Protein AF-A0A7Y5J5S4-F1 (afdb_monomer)

pLDDT: mean 93.53, std 9.28, range [52.81, 98.69]

Solvent-accessible surface area (backbone atoms only — not comparable to full-atom values): 2795 Å² total; per-residue (Å²): 113,68,69,60,52,53,54,48,51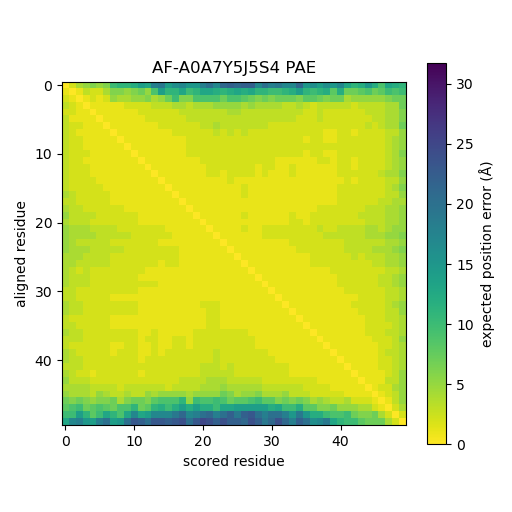,56,51,45,48,52,39,47,48,54,34,65,40,83,87,45,58,70,70,57,18,53,50,28,47,54,51,36,51,54,52,51,52,53,52,45,56,69,60,69,75,103

Foldseek 3Di:
DVVVLVVLVVVLVVLQVLLVDPVHPPVVSVVSVVVSVVSVVVSCCVVVVD

Mean predicted aligned error: 3.13 Å

Secondary structure (DSSP, 8-state):
-HHHHHHHHHHHHHHHHHHH-TTS-HHHHHHHHHHHHHHHHHHHHHHH--

Sequence (50 aa):
MFQRDISWLAFNYRVLQEAKDPSVPLFERIKFLAIYSSNLDKFFRVRMSN

Structure (mmCIF, N/CA/C/O backbone):
data_AF-A0A7Y5J5S4-F1
#
_entry.id   AF-A0A7Y5J5S4-F1
#
loop_
_atom_site.group_PDB
_atom_site.id
_atom_site.type_symbol
_atom_site.label_atom_id
_atom_site.label_alt_id
_atom_site.label_comp_id
_atom_site.label_asym_id
_atom_site.label_entity_id
_atom_site.label_seq_id
_atom_site.pdbx_PDB_ins_code
_atom_site.Cartn_x
_atom_site.Cartn_y
_atom_site.Cartn_z
_atom_site.occupancy
_atom_site.B_iso_or_equiv
_atom_site.auth_seq_id
_atom_site.auth_comp_id
_atom_site.auth_asym_id
_atom_site.auth_atom_id
_atom_site.pdbx_PDB_m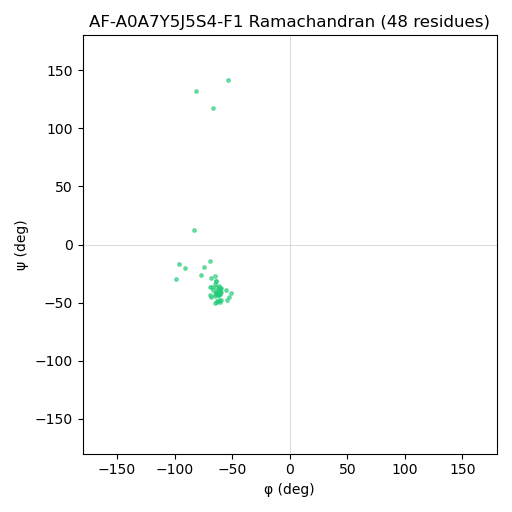odel_num
ATOM 1 N N . MET A 1 1 ? 11.989 -4.202 -19.366 1.00 66.75 1 MET A N 1
ATOM 2 C CA . MET A 1 1 ? 11.148 -3.089 -18.861 1.00 66.75 1 MET A CA 1
ATOM 3 C C . MET A 1 1 ? 9.879 -3.633 -18.206 1.00 66.75 1 MET A C 1
ATOM 5 O O . MET A 1 1 ? 9.748 -3.485 -17.002 1.00 66.75 1 MET A O 1
ATOM 9 N N . PHE A 1 2 ? 9.071 -4.409 -18.937 1.00 78.50 2 PHE A N 1
ATOM 10 C CA . PHE A 1 2 ? 7.826 -5.036 -18.464 1.00 78.50 2 PHE A CA 1
ATOM 11 C C . PHE A 1 2 ? 7.938 -5.865 -17.166 1.00 78.50 2 PHE A C 1
ATOM 13 O O . PHE A 1 2 ? 7.154 -5.691 -16.241 1.00 78.50 2 PHE A O 1
ATOM 20 N N . GLN A 1 3 ? 8.965 -6.711 -17.035 1.00 87.88 3 GLN A N 1
ATOM 21 C CA . GLN A 1 3 ? 9.156 -7.529 -15.828 1.00 87.88 3 GLN A CA 1
ATOM 22 C C . GLN A 1 3 ? 9.420 -6.688 -14.565 1.00 87.88 3 GLN A C 1
ATOM 24 O O . GLN A 1 3 ? 9.005 -7.063 -13.474 1.00 87.88 3 GLN A O 1
ATOM 29 N N . ARG A 1 4 ? 10.064 -5.520 -14.707 1.00 90.06 4 ARG A N 1
ATOM 30 C CA . ARG A 1 4 ? 10.291 -4.591 -13.588 1.00 90.06 4 ARG A CA 1
ATOM 31 C C . ARG A 1 4 ? 8.979 -3.955 -13.130 1.00 90.06 4 ARG A C 1
ATOM 33 O O . ARG A 1 4 ? 8.798 -3.764 -11.934 1.00 90.06 4 ARG A O 1
ATOM 40 N N . ASP A 1 5 ? 8.080 -3.669 -14.065 1.00 92.88 5 ASP A N 1
ATOM 41 C CA . ASP A 1 5 ? 6.767 -3.089 -13.776 1.00 92.88 5 ASP A CA 1
ATOM 42 C C . ASP A 1 5 ? 5.859 -4.073 -13.061 1.00 92.88 5 ASP A C 1
ATOM 44 O O . ASP A 1 5 ? 5.256 -3.722 -12.052 1.00 92.88 5 ASP A O 1
ATOM 48 N N . ILE A 1 6 ? 5.848 -5.329 -13.509 1.00 93.94 6 ILE A N 1
ATOM 49 C CA . ILE A 1 6 ? 5.137 -6.404 -12.815 1.00 93.94 6 ILE A CA 1
ATOM 50 C C . ILE A 1 6 ? 5.677 -6.572 -11.394 1.00 93.94 6 ILE A C 1
ATOM 52 O O . ILE A 1 6 ? 4.894 -6.600 -10.448 1.00 93.94 6 ILE A O 1
ATOM 56 N N . SER A 1 7 ? 7.000 -6.630 -11.214 1.00 94.94 7 SER A N 1
ATOM 57 C CA . SER A 1 7 ? 7.597 -6.738 -9.877 1.00 94.94 7 SER A CA 1
ATOM 58 C C . SER A 1 7 ? 7.254 -5.544 -8.984 1.00 94.94 7 SER A C 1
ATOM 60 O O . SER A 1 7 ? 7.018 -5.715 -7.787 1.00 94.94 7 SER A O 1
ATOM 62 N N . TRP A 1 8 ? 7.195 -4.337 -9.551 1.00 94.94 8 TRP A N 1
ATOM 63 C CA . TRP A 1 8 ? 6.811 -3.132 -8.823 1.00 94.94 8 TRP A CA 1
ATOM 64 C C . TRP A 1 8 ? 5.329 -3.167 -8.414 1.00 94.94 8 TRP A C 1
ATOM 66 O O . TRP A 1 8 ? 5.003 -2.916 -7.254 1.00 94.94 8 TRP A O 1
ATOM 76 N N . LEU A 1 9 ? 4.432 -3.560 -9.323 1.00 95.69 9 LEU A N 1
ATOM 77 C CA . LEU A 1 9 ? 3.005 -3.724 -9.030 1.00 95.69 9 LEU A CA 1
ATOM 78 C C . LEU A 1 9 ? 2.766 -4.824 -7.988 1.00 95.69 9 LEU A C 1
ATOM 80 O O . LEU A 1 9 ? 1.965 -4.633 -7.077 1.00 95.69 9 LEU A O 1
ATOM 84 N N . ALA A 1 10 ? 3.504 -5.933 -8.057 1.00 96.94 10 ALA A N 1
ATOM 85 C CA . ALA A 1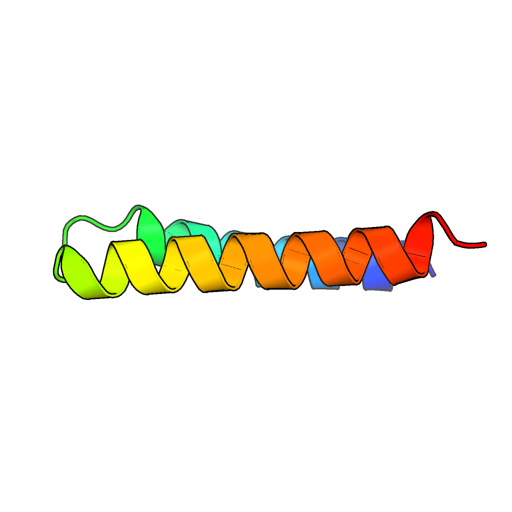 10 ? 3.450 -7.004 -7.064 1.00 96.94 10 ALA A CA 1
ATOM 86 C C . ALA A 1 10 ? 3.944 -6.546 -5.681 1.00 96.94 10 ALA A C 1
ATOM 88 O O . ALA A 1 10 ? 3.429 -6.982 -4.651 1.00 96.94 10 ALA A O 1
ATOM 89 N N . PHE A 1 11 ? 4.930 -5.648 -5.628 1.00 96.44 11 PHE A N 1
ATOM 90 C CA . PHE A 1 11 ? 5.313 -4.990 -4.382 1.00 96.44 11 PHE A CA 1
ATOM 91 C C . PHE A 1 11 ? 4.184 -4.097 -3.852 1.00 96.44 11 PHE A C 1
ATOM 93 O O . PHE A 1 11 ? 3.794 -4.250 -2.698 1.00 96.44 11 PHE A O 1
ATOM 100 N N . ASN A 1 12 ? 3.608 -3.224 -4.684 1.00 97.88 12 ASN A N 1
ATOM 101 C CA . ASN A 1 12 ? 2.532 -2.339 -4.233 1.00 97.88 12 ASN A CA 1
ATOM 102 C C . ASN A 1 12 ? 1.275 -3.126 -3.819 1.00 97.88 12 ASN A C 1
ATOM 104 O O . ASN A 1 12 ? 0.583 -2.750 -2.879 1.00 97.88 12 ASN A O 1
ATOM 108 N N . TYR A 1 13 ? 1.010 -4.270 -4.450 1.00 98.00 13 TYR A N 1
ATOM 109 C CA . TYR A 1 13 ? -0.073 -5.166 -4.057 1.00 98.00 13 TYR A CA 1
ATOM 110 C C . TYR A 1 13 ? 0.092 -5.713 -2.631 1.00 98.00 13 TYR A C 1
ATOM 112 O O . TYR A 1 13 ? -0.896 -5.825 -1.913 1.00 98.00 13 TYR A O 1
ATOM 120 N N . ARG A 1 14 ? 1.324 -5.979 -2.176 1.00 98.25 14 ARG A N 1
ATOM 121 C CA . ARG A 1 14 ? 1.580 -6.374 -0.779 1.00 98.25 14 ARG A CA 1
ATOM 122 C C . ARG A 1 14 ? 1.224 -5.259 0.208 1.00 98.25 14 ARG A C 1
ATOM 124 O O . ARG A 1 14 ? 0.630 -5.538 1.236 1.00 98.25 14 ARG A O 1
ATOM 131 N N . VAL A 1 15 ? 1.457 -3.993 -0.146 1.00 98.38 15 VAL A N 1
ATOM 132 C CA . VAL A 1 15 ? 1.004 -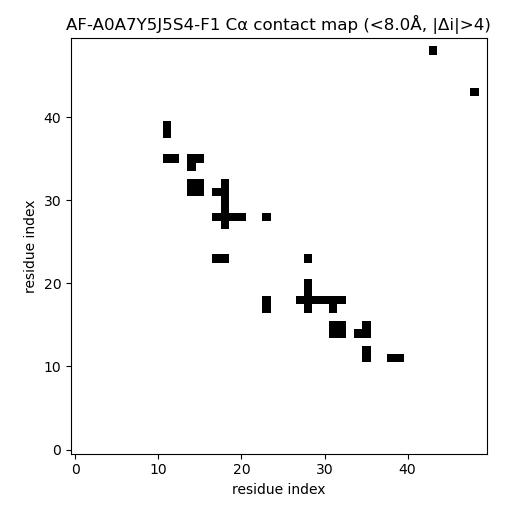2.843 0.666 1.00 98.38 15 VAL A CA 1
ATOM 133 C C . VAL A 1 15 ? -0.525 -2.827 0.800 1.00 98.38 15 VAL A C 1
ATOM 135 O O . VAL A 1 15 ? -1.062 -2.543 1.867 1.00 98.38 15 VAL A O 1
ATOM 138 N N . LEU A 1 16 ? -1.246 -3.181 -0.268 1.00 98.44 16 LEU A N 1
ATOM 139 C CA . LEU A 1 16 ? -2.705 -3.302 -0.225 1.00 98.44 16 LEU A CA 1
ATOM 140 C C . LEU A 1 16 ? -3.177 -4.487 0.636 1.00 98.44 16 LEU A C 1
ATOM 142 O O . LEU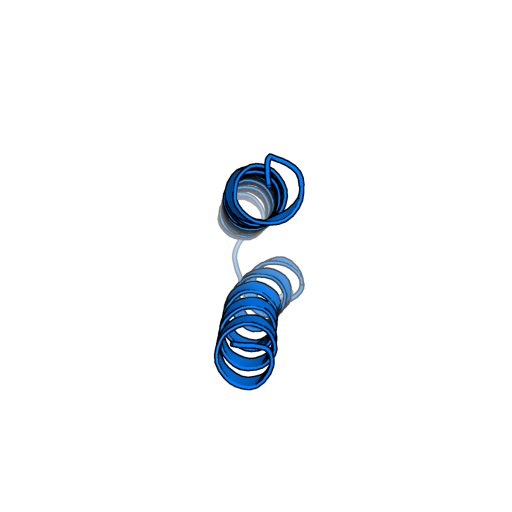 A 1 16 ? -4.277 -4.426 1.184 1.00 98.44 16 LEU A O 1
ATOM 146 N N . GLN A 1 17 ? -2.385 -5.557 0.753 1.00 98.62 17 GLN A N 1
ATOM 147 C CA . GLN A 1 17 ? -2.704 -6.677 1.644 1.00 98.62 17 GLN A CA 1
ATOM 148 C C . GLN A 1 17 ? -2.684 -6.232 3.111 1.00 98.62 17 GLN A C 1
ATOM 150 O O . GLN A 1 17 ? -3.657 -6.495 3.813 1.00 98.62 17 GLN A O 1
ATOM 155 N N . GLU A 1 18 ? -1.684 -5.451 3.530 1.00 98.50 18 GLU A N 1
ATOM 156 C CA . GLU A 1 18 ? -1.615 -4.877 4.887 1.00 98.50 18 GLU A CA 1
ATOM 157 C C . GLU A 1 18 ? -2.821 -3.972 5.202 1.00 98.50 18 GLU A C 1
ATOM 159 O O . GLU A 1 18 ? -3.382 -3.999 6.294 1.00 98.50 18 GLU A O 1
ATOM 164 N N . ALA A 1 19 ? -3.301 -3.204 4.218 1.00 98.44 19 ALA A N 1
ATOM 165 C CA . ALA A 1 19 ? -4.520 -2.404 4.368 1.00 98.44 19 ALA A CA 1
ATOM 166 C C . ALA A 1 19 ? -5.800 -3.248 4.556 1.00 98.44 19 ALA A C 1
ATOM 168 O O . ALA A 1 19 ? -6.792 -2.780 5.133 1.00 98.44 19 ALA A O 1
ATOM 169 N N . LYS A 1 20 ? -5.818 -4.479 4.034 1.00 98.31 20 LYS A N 1
ATOM 170 C CA . LYS A 1 20 ? -6.968 -5.392 4.097 1.00 98.31 20 LYS A CA 1
ATOM 171 C C . LYS A 1 20 ? -6.946 -6.304 5.317 1.00 98.31 20 LYS A C 1
ATOM 173 O O . LYS A 1 20 ? -8.008 -6.813 5.669 1.00 98.31 20 LYS A O 1
ATOM 178 N N . ASP A 1 21 ? -5.792 -6.497 5.940 1.00 98.56 21 ASP A N 1
ATOM 179 C CA . ASP A 1 21 ? -5.643 -7.390 7.080 1.00 98.56 21 ASP A CA 1
ATOM 180 C C . ASP A 1 21 ? -6.412 -6.856 8.309 1.00 98.56 21 ASP A C 1
ATOM 182 O O . ASP A 1 21 ? -6.108 -5.767 8.801 1.00 98.56 21 ASP A O 1
ATOM 186 N N . PRO A 1 22 ? -7.426 -7.583 8.821 1.00 98.00 22 PRO A N 1
ATOM 187 C CA . PRO A 1 22 ? -8.162 -7.177 10.016 1.00 98.00 22 PRO A CA 1
ATOM 188 C C . PRO A 1 22 ? -7.334 -7.253 11.309 1.00 98.00 22 PRO A C 1
ATOM 190 O O . PRO A 1 22 ? -7.761 -6.684 12.311 1.00 98.00 22 PRO A O 1
ATOM 193 N N . SER A 1 23 ? -6.180 -7.930 11.304 1.00 98.50 23 SER A N 1
ATOM 194 C CA . SER A 1 23 ? -5.247 -7.970 12.435 1.00 98.50 23 SER A CA 1
ATOM 195 C C . SER A 1 23 ? -4.454 -6.665 12.600 1.00 98.50 23 SER A C 1
ATOM 197 O O . SER A 1 23 ? -3.964 -6.366 13.691 1.00 98.50 23 SER A O 1
ATOM 199 N N . VAL A 1 24 ? -4.383 -5.845 11.546 1.00 98.38 24 VAL A N 1
ATOM 200 C CA . VAL A 1 24 ? -3.740 -4.530 11.565 1.00 98.38 24 VAL A CA 1
ATOM 201 C C . VAL A 1 24 ? -4.709 -3.492 12.155 1.00 98.38 24 VAL A C 1
ATOM 203 O O . VAL A 1 24 ? -5.865 -3.407 11.723 1.00 98.38 24 VAL A O 1
ATOM 206 N N . PRO A 1 25 ? -4.275 -2.646 13.112 1.00 98.69 25 PRO A N 1
ATOM 207 C CA . PRO A 1 25 ? -5.116 -1.588 13.663 1.00 98.69 25 PRO A CA 1
ATOM 208 C C . PRO A 1 25 ? -5.711 -0.686 12.574 1.00 98.69 25 PRO A C 1
ATOM 210 O O . PRO A 1 25 ? -5.034 -0.323 11.612 1.00 98.69 25 PRO A O 1
ATOM 213 N N . LEU A 1 26 ? -6.971 -0.269 12.747 1.00 98.12 26 LEU A N 1
ATOM 214 C CA . LEU A 1 26 ? -7.728 0.476 11.730 1.00 98.12 26 LEU A CA 1
ATOM 215 C C . LEU A 1 26 ? -6.972 1.695 11.179 1.00 98.12 26 LEU A C 1
ATOM 217 O O . LEU A 1 26 ? -6.977 1.936 9.974 1.00 98.12 26 LEU A O 1
ATOM 221 N N . PHE A 1 27 ? -6.297 2.447 12.047 1.00 98.50 27 PHE A N 1
ATOM 222 C CA . PHE A 1 27 ? -5.539 3.624 11.631 1.00 98.50 27 PHE A CA 1
ATOM 223 C C . PHE A 1 27 ? -4.328 3.273 10.753 1.00 98.50 27 PHE A C 1
ATOM 225 O O . PHE A 1 27 ? -4.072 3.950 9.759 1.00 98.50 27 PHE A O 1
ATOM 232 N N . GLU A 1 28 ? -3.621 2.185 11.060 1.00 98.62 28 GLU A N 1
ATOM 233 C CA . GLU A 1 28 ? -2.495 1.713 10.246 1.00 98.62 28 GLU A CA 1
ATOM 234 C C . GLU A 1 28 ? -2.974 1.213 8.877 1.00 98.62 28 GLU A C 1
ATOM 236 O O . GLU A 1 28 ? -2.356 1.515 7.858 1.00 98.62 28 GLU A O 1
ATOM 241 N N . ARG A 1 29 ? -4.146 0.569 8.807 1.00 98.69 29 ARG A N 1
ATOM 242 C CA . ARG A 1 29 ? -4.769 0.182 7.528 1.00 98.69 29 ARG A CA 1
ATOM 243 C C . ARG A 1 29 ? -5.051 1.390 6.632 1.00 98.69 29 ARG A C 1
ATOM 245 O O . ARG A 1 29 ? -4.801 1.336 5.428 1.00 98.69 29 ARG A O 1
ATOM 252 N N . ILE A 1 30 ? -5.518 2.499 7.212 1.00 98.50 30 ILE A N 1
ATOM 253 C CA . ILE A 1 30 ? -5.729 3.761 6.483 1.00 98.50 30 ILE A CA 1
ATOM 254 C C . ILE A 1 30 ? -4.394 4.317 5.967 1.00 98.50 30 ILE A C 1
ATOM 256 O O . ILE A 1 30 ? 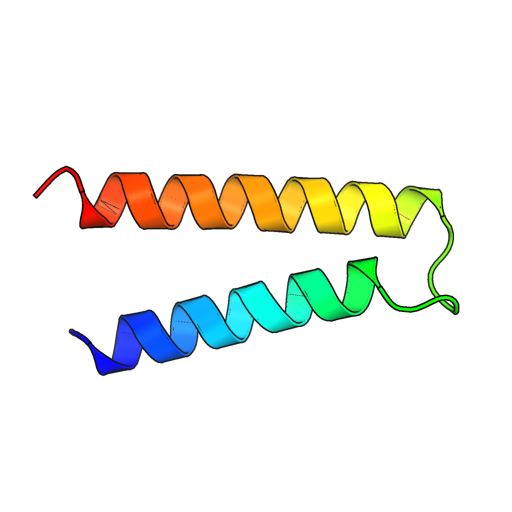-4.319 4.753 4.816 1.00 98.50 30 ILE A O 1
ATOM 260 N N . LYS A 1 31 ? -3.319 4.256 6.763 1.00 98.62 31 LYS A N 1
ATOM 261 C CA . LYS A 1 31 ? -1.979 4.651 6.297 1.00 98.62 31 LYS A CA 1
ATOM 262 C C . LYS A 1 31 ? -1.500 3.777 5.140 1.00 98.62 31 LYS A C 1
ATOM 264 O O . LYS A 1 31 ? -1.007 4.316 4.153 1.00 98.62 31 LYS A O 1
ATOM 269 N N . PHE A 1 32 ? -1.686 2.458 5.211 1.00 98.69 32 PHE A N 1
ATOM 270 C CA . PHE A 1 32 ? -1.343 1.558 4.108 1.00 98.69 32 PHE A CA 1
ATOM 271 C C . PHE A 1 32 ? -2.125 1.879 2.828 1.00 98.69 32 PHE A C 1
ATOM 273 O O . PHE A 1 32 ? -1.531 1.882 1.750 1.00 98.69 32 PHE A O 1
ATOM 280 N N . LEU A 1 33 ? -3.411 2.245 2.924 1.00 98.31 33 LEU A N 1
ATOM 281 C CA . LEU A 1 33 ? -4.184 2.728 1.769 1.00 98.31 33 LEU A CA 1
ATOM 282 C C . LEU A 1 33 ? -3.593 4.012 1.170 1.00 98.31 33 LEU A C 1
ATOM 284 O O . LEU A 1 33 ? -3.460 4.114 -0.051 1.00 98.31 33 LEU A O 1
ATOM 288 N N . ALA A 1 34 ? -3.197 4.973 2.009 1.00 98.44 34 ALA A N 1
ATOM 289 C CA . ALA A 1 34 ? -2.565 6.207 1.546 1.00 98.44 34 ALA A CA 1
ATOM 290 C C . ALA A 1 34 ? -1.216 5.937 0.850 1.00 98.44 34 ALA A C 1
ATOM 292 O O . ALA A 1 34 ? -0.947 6.489 -0.219 1.00 98.44 34 ALA A O 1
ATOM 293 N N . ILE A 1 35 ? -0.393 5.042 1.411 1.00 98.44 35 ILE A N 1
ATOM 294 C CA . ILE A 1 35 ? 0.886 4.618 0.820 1.00 98.44 35 ILE A CA 1
ATOM 295 C C . ILE A 1 35 ? 0.649 3.924 -0.526 1.00 98.44 35 ILE A C 1
ATOM 297 O O . ILE A 1 35 ? 1.286 4.285 -1.515 1.00 98.44 35 IL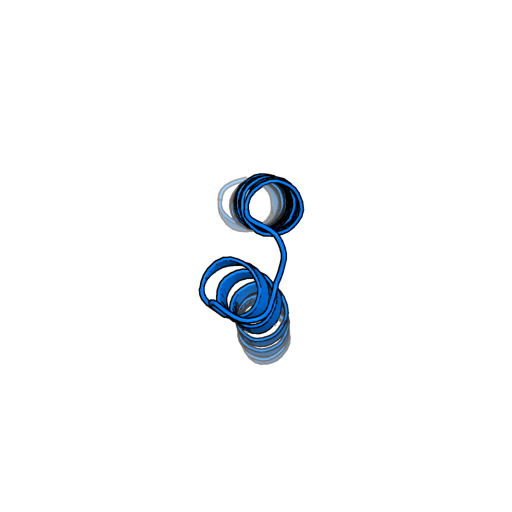E A O 1
ATOM 301 N N . TYR A 1 36 ? -0.290 2.974 -0.587 1.00 98.38 36 TYR A N 1
ATOM 302 C CA . TYR A 1 36 ? -0.662 2.280 -1.821 1.00 98.38 36 TYR A CA 1
ATOM 303 C C . TYR A 1 36 ? -1.058 3.264 -2.928 1.00 98.38 36 TYR A C 1
ATOM 305 O O . TYR A 1 36 ? -0.560 3.155 -4.053 1.00 98.38 36 TYR A O 1
ATOM 313 N N . SER A 1 37 ? -1.911 4.241 -2.594 1.00 97.88 37 SER A N 1
ATOM 314 C CA . SER A 1 37 ? -2.374 5.273 -3.524 1.00 97.88 37 SER A CA 1
ATOM 315 C C . SER 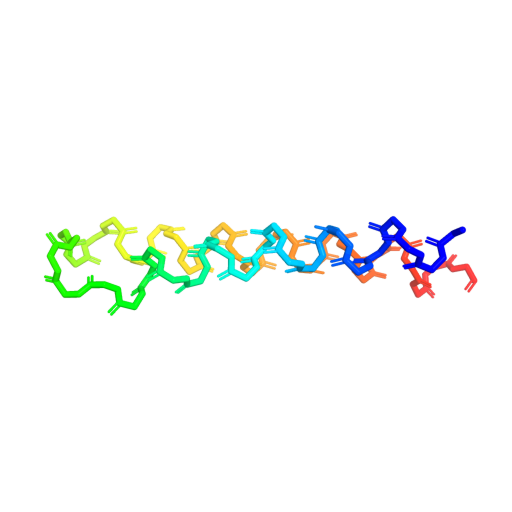A 1 37 ? -1.220 6.145 -4.017 1.00 97.88 37 SER A C 1
ATOM 317 O O . SER A 1 37 ? -1.062 6.312 -5.220 1.00 97.88 37 SER A O 1
ATOM 319 N N . SER A 1 38 ? -0.376 6.655 -3.113 1.00 97.94 38 SER A N 1
ATOM 320 C CA . SER A 1 38 ? 0.774 7.505 -3.462 1.00 97.94 38 SER A CA 1
ATOM 321 C C . SER A 1 38 ? 1.785 6.783 -4.360 1.00 97.94 38 SER A C 1
ATOM 323 O O . SER A 1 38 ? 2.264 7.329 -5.360 1.00 97.94 38 SER A O 1
ATOM 325 N N . ASN A 1 39 ? 2.067 5.518 -4.045 1.00 96.94 39 ASN A N 1
ATOM 326 C CA . ASN A 1 39 ? 2.923 4.668 -4.858 1.00 96.94 39 ASN A CA 1
ATOM 327 C C . ASN A 1 39 ? 2.345 4.501 -6.266 1.00 96.94 39 ASN A C 1
ATOM 329 O O . ASN A 1 39 ? 3.070 4.674 -7.248 1.00 96.94 39 ASN A O 1
ATOM 333 N N . LEU A 1 40 ? 1.060 4.152 -6.373 1.00 96.38 40 LEU A N 1
ATOM 334 C CA . LEU A 1 40 ? 0.399 3.919 -7.657 1.00 96.38 40 LEU A CA 1
ATOM 335 C C . LEU A 1 40 ? 0.431 5.179 -8.533 1.00 96.38 40 LEU A C 1
ATOM 337 O O . LEU A 1 40 ? 0.757 5.109 -9.717 1.00 96.38 40 LEU A O 1
ATOM 341 N N . ASP 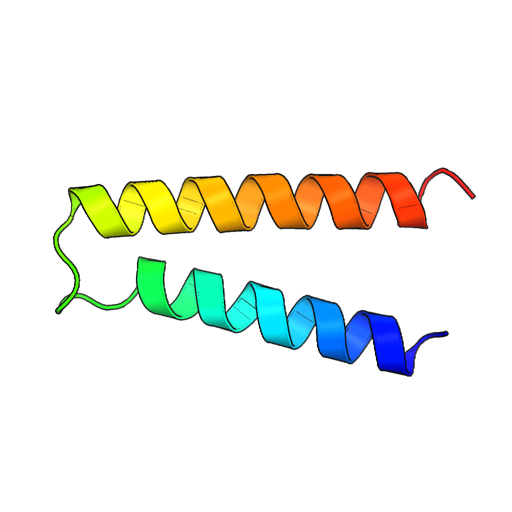A 1 41 ? 0.200 6.337 -7.923 1.00 96.50 41 ASP A N 1
ATOM 342 C CA . ASP A 1 41 ? 0.271 7.643 -8.573 1.00 96.50 41 ASP A CA 1
ATOM 343 C C . ASP A 1 41 ? 1.673 7.931 -9.139 1.00 96.50 41 ASP A C 1
ATOM 345 O O . ASP A 1 41 ? 1.837 8.381 -10.276 1.00 96.50 41 ASP A O 1
ATOM 349 N N . LYS A 1 42 ? 2.723 7.604 -8.371 1.00 94.25 42 LYS A N 1
ATOM 350 C CA . LYS A 1 42 ? 4.119 7.696 -8.825 1.00 94.25 42 LYS A CA 1
ATOM 351 C C . LYS A 1 42 ? 4.398 6.754 -9.997 1.00 94.25 42 LYS A C 1
ATOM 353 O O . LYS A 1 42 ? 5.092 7.153 -10.932 1.00 94.25 42 LYS A O 1
ATOM 358 N N . PHE A 1 43 ? 3.876 5.530 -9.958 1.00 93.25 43 PHE A N 1
ATOM 359 C CA . PHE A 1 43 ? 4.038 4.566 -11.045 1.00 93.25 43 PHE A CA 1
ATOM 360 C C . PHE A 1 43 ? 3.427 5.087 -12.349 1.00 93.25 43 PHE A C 1
ATOM 362 O O . PHE A 1 43 ? 4.114 5.110 -13.371 1.00 93.25 43 PHE A O 1
ATOM 369 N N . PHE A 1 44 ? 2.192 5.597 -12.306 1.00 91.25 44 PHE A N 1
ATOM 370 C CA . PHE A 1 44 ? 1.544 6.174 -13.485 1.00 91.25 44 PHE A CA 1
ATOM 371 C C . PHE A 1 44 ? 2.255 7.422 -13.995 1.00 91.25 44 PHE A C 1
ATOM 373 O O . PHE A 1 44 ? 2.486 7.514 -15.197 1.00 91.25 44 PHE A O 1
ATOM 380 N N . ARG A 1 45 ? 2.690 8.340 -13.120 1.00 92.19 45 ARG A N 1
ATOM 381 C CA . ARG A 1 45 ? 3.476 9.508 -13.553 1.00 92.19 45 ARG A CA 1
ATOM 382 C C . ARG A 1 45 ? 4.729 9.116 -14.330 1.00 92.19 45 ARG A C 1
ATOM 384 O O . ARG A 1 45 ? 5.045 9.764 -15.315 1.00 92.19 45 ARG A O 1
ATOM 391 N N . VAL A 1 46 ? 5.431 8.056 -13.940 1.00 87.62 46 VAL A N 1
ATOM 392 C CA . VAL A 1 46 ? 6.646 7.618 -14.651 1.00 87.62 46 VAL A CA 1
ATOM 393 C C . VAL A 1 46 ? 6.320 6.875 -15.955 1.00 87.62 46 VAL A C 1
ATOM 395 O O . VAL A 1 46 ? 7.144 6.852 -16.866 1.00 87.62 46 VAL A O 1
ATOM 398 N N . ARG A 1 47 ? 5.143 6.246 -16.054 1.00 83.94 47 ARG A N 1
ATOM 399 C CA . ARG A 1 47 ? 4.766 5.370 -17.177 1.00 83.94 47 ARG A CA 1
ATOM 400 C C . ARG A 1 47 ? 3.898 6.033 -18.246 1.00 83.94 47 ARG A C 1
ATOM 402 O O . ARG A 1 47 ? 3.998 5.620 -19.389 1.00 83.94 47 ARG A O 1
ATOM 409 N N . MET A 1 48 ? 3.079 7.019 -17.882 1.00 74.75 48 MET A N 1
ATOM 410 C CA . MET A 1 48 ? 2.181 7.759 -18.785 1.00 74.75 48 MET A CA 1
ATOM 411 C C . MET A 1 48 ? 2.789 9.076 -19.281 1.00 74.75 48 MET A C 1
ATOM 413 O O . MET A 1 48 ? 2.291 9.648 -20.241 1.00 74.75 48 MET A O 1
ATOM 417 N N . SER A 1 49 ? 3.846 9.575 -18.629 1.00 71.62 49 SER A N 1
ATOM 418 C CA . SER A 1 49 ? 4.563 10.783 -19.075 1.00 71.62 49 SER A CA 1
ATOM 419 C C . SER A 1 49 ? 5.603 10.499 -20.170 1.00 71.62 49 SER A C 1
ATOM 421 O O . SER A 1 49 ? 6.437 11.360 -20.434 1.00 71.62 49 SER A O 1
ATOM 423 N N . ASN A 1 50 ? 5.576 9.302 -20.767 1.00 52.81 50 ASN A N 1
ATOM 424 C CA . ASN A 1 50 ? 6.476 8.847 -21.827 1.00 52.81 50 ASN A CA 1
ATOM 425 C C . ASN A 1 50 ? 5.683 8.339 -23.028 1.00 52.81 50 ASN A C 1
ATOM 427 O O . ASN A 1 50 ? 4.699 7.603 -22.791 1.00 52.81 50 ASN A O 1
#

Radius of gyration: 12.38 Å; Cα contacts (8 Å, |Δi|>4): 25; chains: 1; bounding box: 19×19×36 Å